Protein AF-A0AAW8HGX2-F1 (afdb_monomer)

pLDDT: mean 81.35, std 15.44, range [47.88, 98.06]

InterPro domains:
  IPR035392 Protein of unknown function DUF5417 [PF17438] (1-93)

Secondary structure (DSSP, 8-state):
-EEEE---------TTSGGGGBTTEEEEEEESS-HHHHHHHHHHHHTTT---SSSSEEESS-TT---EEEEEEEEEGGGHHHHHHHHHHHTTTHHHHHHHHHHHHHHH--

Solvent-accessible surface area (backbone atoms only — not comparable to full-atom values): 6410 Å² total; per-residue (Å²): 102,47,81,43,75,64,81,76,91,75,80,65,69,42,84,95,44,84,42,51,41,62,92,52,37,46,44,34,36,41,31,70,47,58,64,71,55,50,49,39,43,47,57,54,35,41,77,71,74,44,67,60,79,46,72,74,38,75,36,73,63,40,104,83,69,49,69,46,43,32,35,32,31,74,35,46,59,89,46,44,66,58,52,54,51,47,52,64,56,49,62,74,43,30,69,60,50,52,53,51,50,54,54,54,56,58,62,76,78,108

Foldseek 3Di:
DDKDWDDDPDQDCDPPDPSVCPPFWTKIKDDDDDLLLQVLLQVQVVVVVFHWPDPFDQDDLDVPGGGGTMTMGIGTPVCVVVSVVSSVVSSVCSVVSSVVVVVVVVVVVD

Mean predicted aligned error: 7.61 Å

Organism: NCBI:txid885040

Nearest PDB structures (foldseek):
  4ush-assembly1_B  TM=5.556E-01  e=3.804E-01  Chlamydomonas reinhardtii
  3eno-assembly2_E  TM=4.577E-01  e=1.355E+00  Pyrococcus furiosus
  3t9n-assembly1_B  TM=4.279E-01  e=4.511E+00  Caldanaerobacter subterraneus subsp. tengcongensis

Radius of gyration: 15.57 Å; Cα contacts (8 Å, |Δi|>4): 152; chains: 1; bounding box: 38×28×44 Å

Structure (mmCIF, N/CA/C/O backbone):
data_AF-A0AAW8HGX2-F1
#
_entry.id   AF-A0AAW8HGX2-F1
#
loop_
_atom_site.group_PDB
_atom_site.id
_atom_site.type_symbol
_atom_site.label_atom_id
_atom_site.label_alt_id
_atom_site.label_comp_id
_atom_site.label_asym_id
_atom_site.label_entity_id
_atom_site.label_seq_id
_atom_site.pdbx_PDB_ins_code
_atom_site.Cartn_x
_atom_site.Cartn_y
_atom_site.Cartn_z
_atom_site.occupancy
_atom_site.B_iso_or_equiv
_atom_site.auth_seq_id
_atom_site.auth_comp_id
_atom_site.auth_asym_id
_atom_site.auth_atom_id
_atom_site.pdbx_PDB_model_num
ATOM 1 N N . MET A 1 1 ? -3.814 11.237 1.953 1.00 88.25 1 MET A N 1
ATOM 2 C CA . ME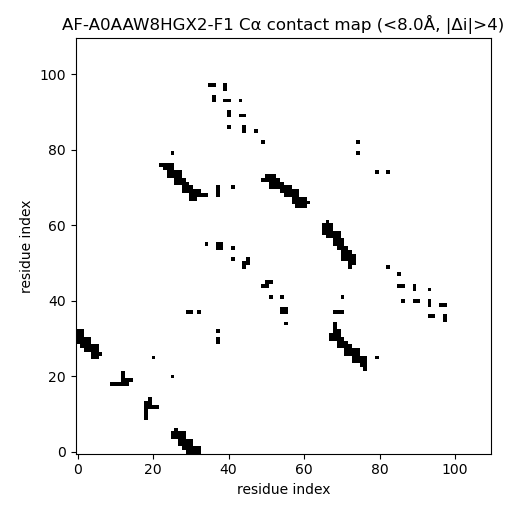T A 1 1 ? -2.902 10.145 1.553 1.00 88.25 1 MET A CA 1
ATOM 3 C C . MET A 1 1 ? -2.712 10.131 0.049 1.00 88.25 1 MET A C 1
ATOM 5 O O . MET A 1 1 ? -3.693 9.961 -0.683 1.00 88.25 1 MET A O 1
ATOM 9 N N . LYS A 1 2 ? -1.469 10.297 -0.391 1.00 89.75 2 LYS A N 1
ATOM 10 C CA . LYS A 1 2 ? -1.027 10.367 -1.789 1.00 89.75 2 LYS A CA 1
ATOM 11 C C . LYS A 1 2 ? -0.040 9.225 -2.054 1.00 89.75 2 LYS A C 1
ATOM 13 O O . LYS A 1 2 ? 0.674 8.844 -1.139 1.00 89.75 2 LYS A O 1
ATOM 18 N N . LEU A 1 3 ? -0.057 8.671 -3.267 1.00 91.81 3 LEU A N 1
ATOM 19 C CA . LEU A 1 3 ? 0.962 7.738 -3.753 1.00 91.81 3 LEU A CA 1
ATOM 20 C C . LEU A 1 3 ? 1.810 8.488 -4.781 1.00 91.81 3 LEU A C 1
ATOM 22 O O . LEU A 1 3 ? 1.293 8.865 -5.836 1.00 91.81 3 LEU A O 1
ATOM 26 N N . SER A 1 4 ? 3.074 8.717 -4.461 1.00 88.56 4 SER A N 1
ATOM 27 C CA . SER A 1 4 ? 4.024 9.465 -5.280 1.00 88.56 4 SER A CA 1
ATOM 28 C C . SER A 1 4 ? 5.058 8.510 -5.851 1.00 88.56 4 SER A C 1
ATOM 30 O O . SER A 1 4 ? 5.642 7.722 -5.116 1.00 88.56 4 SER A O 1
ATOM 32 N N . ARG A 1 5 ? 5.284 8.559 -7.166 1.00 86.19 5 ARG A N 1
ATOM 33 C CA . ARG A 1 5 ? 6.444 7.900 -7.774 1.00 86.19 5 ARG A CA 1
ATOM 34 C C . ARG A 1 5 ? 7.636 8.821 -7.579 1.00 86.19 5 ARG A C 1
ATOM 36 O O . ARG A 1 5 ? 7.575 9.960 -8.033 1.00 86.19 5 ARG A O 1
ATOM 43 N N . GLN A 1 6 ? 8.697 8.314 -6.972 1.00 80.31 6 GLN A N 1
ATOM 44 C CA . GLN A 1 6 ? 9.944 9.052 -6.884 1.00 80.31 6 GLN A CA 1
ATOM 45 C C . GLN A 1 6 ? 10.734 8.892 -8.178 1.00 80.31 6 GLN A C 1
ATOM 47 O O . GLN A 1 6 ? 10.789 7.819 -8.787 1.00 80.31 6 GLN A O 1
ATOM 52 N N . THR A 1 7 ? 11.318 9.996 -8.616 1.00 70.50 7 THR A N 1
ATOM 53 C CA . THR A 1 7 ? 12.212 10.053 -9.768 1.00 70.50 7 THR A CA 1
ATOM 54 C C . THR A 1 7 ? 13.505 10.679 -9.293 1.00 70.50 7 THR A C 1
ATOM 56 O O . THR A 1 7 ? 13.477 11.785 -8.764 1.00 70.50 7 THR A O 1
ATOM 59 N N . THR A 1 8 ? 14.625 9.992 -9.482 1.00 61.41 8 THR A N 1
ATOM 60 C CA . THR A 1 8 ? 15.936 10.615 -9.312 1.00 61.41 8 THR A CA 1
ATOM 61 C C . THR A 1 8 ? 16.502 10.998 -10.673 1.00 61.41 8 THR A C 1
ATOM 63 O O . THR A 1 8 ? 16.228 10.332 -11.672 1.00 61.41 8 THR A O 1
ATOM 66 N N . ASN A 1 9 ? 17.311 12.054 -10.697 1.00 59.09 9 ASN A N 1
ATOM 67 C CA . ASN A 1 9 ? 18.167 12.380 -11.839 1.00 59.09 9 ASN A CA 1
ATOM 68 C C . ASN A 1 9 ? 19.529 11.667 -11.747 1.00 59.09 9 ASN A C 1
ATOM 70 O O . ASN A 1 9 ? 20.367 11.823 -12.634 1.00 59.09 9 ASN A O 1
ATOM 74 N N . ASP A 1 10 ? 19.762 10.917 -10.667 1.00 54.75 10 ASP A N 1
ATOM 75 C CA . ASP A 1 10 ? 20.994 10.177 -10.443 1.00 54.75 10 ASP A CA 1
ATOM 76 C C . ASP A 1 10 ? 21.051 8.942 -11.349 1.00 54.75 10 ASP A C 1
ATOM 78 O O . ASP A 1 10 ? 20.246 8.015 -11.241 1.00 54.75 10 ASP A O 1
ATOM 82 N N . THR A 1 11 ? 21.989 8.969 -12.290 1.00 55.66 11 THR A N 1
ATOM 83 C CA . THR A 1 11 ? 22.205 7.910 -13.286 1.00 55.66 11 THR A CA 1
ATOM 84 C C . THR A 1 11 ? 23.294 6.929 -12.859 1.00 55.66 11 THR A C 1
ATOM 86 O O . THR A 1 11 ? 23.529 5.938 -13.551 1.00 55.66 11 THR A O 1
ATOM 89 N N . ALA A 1 12 ? 23.960 7.176 -11.726 1.00 56.34 12 ALA A N 1
ATOM 90 C CA . ALA A 1 12 ? 25.001 6.297 -11.224 1.00 56.34 12 ALA A CA 1
ATOM 91 C C . ALA A 1 12 ? 24.383 5.017 -10.646 1.00 56.34 12 ALA A C 1
ATOM 93 O O . ALA A 1 12 ? 23.664 5.057 -9.650 1.00 56.34 12 ALA A O 1
ATOM 94 N N . VAL A 1 13 ? 24.688 3.865 -11.247 1.00 58.34 13 VAL A N 1
ATOM 95 C CA . VAL A 1 13 ? 24.332 2.549 -10.697 1.00 58.34 13 VAL A CA 1
ATOM 96 C C . VAL A 1 13 ? 25.390 2.172 -9.663 1.00 58.34 13 VAL A C 1
ATOM 98 O O . VAL A 1 13 ? 26.467 1.696 -10.016 1.00 58.34 13 VAL A O 1
ATOM 101 N N . ILE A 1 14 ? 25.103 2.415 -8.385 1.00 62.31 14 ILE A N 1
ATOM 102 C CA . ILE A 1 14 ? 25.994 2.055 -7.276 1.00 62.31 14 ILE A CA 1
ATOM 103 C C . ILE A 1 14 ? 25.420 0.802 -6.613 1.00 62.31 14 ILE A C 1
ATOM 105 O O . ILE A 1 14 ? 24.306 0.841 -6.084 1.00 62.31 14 ILE A O 1
ATOM 109 N N . GLU A 1 15 ? 26.155 -0.315 -6.656 1.00 57.47 15 GLU A N 1
ATOM 110 C CA . GLU A 1 15 ? 25.731 -1.564 -6.010 1.00 57.47 15 GLU A CA 1
ATOM 111 C C . GLU A 1 15 ? 25.396 -1.362 -4.529 1.00 57.47 15 GLU A C 1
ATOM 113 O O . GLU A 1 15 ? 26.079 -0.637 -3.809 1.00 57.47 15 GLU A O 1
ATOM 118 N N . GLY A 1 16 ? 24.308 -1.995 -4.083 1.00 57.34 16 GLY A N 1
ATOM 119 C CA . GLY A 1 16 ? 23.836 -1.903 -2.700 1.00 57.34 16 GLY A CA 1
ATOM 120 C C . GLY A 1 16 ? 23.088 -0.613 -2.343 1.00 57.34 16 GLY A C 1
ATOM 121 O O . GLY A 1 16 ? 22.657 -0.469 -1.203 1.00 57.34 16 GLY A O 1
ATOM 122 N N . THR A 1 17 ? 22.887 0.314 -3.283 1.00 61.25 17 THR A N 1
ATOM 123 C CA . THR A 1 17 ? 22.083 1.529 -3.058 1.00 61.25 17 THR A CA 1
ATOM 124 C C . THR A 1 17 ? 20.738 1.459 -3.786 1.00 61.25 17 THR A C 1
ATOM 126 O O . THR A 1 17 ? 20.542 0.626 -4.674 1.00 61.25 17 THR A O 1
ATOM 129 N N . ARG A 1 18 ? 19.810 2.383 -3.479 1.00 57.53 18 ARG A N 1
ATOM 130 C CA . ARG A 1 18 ? 18.552 2.544 -4.240 1.00 57.53 18 ARG A CA 1
ATOM 131 C C . ARG A 1 18 ? 18.798 2.693 -5.745 1.00 57.53 18 ARG A C 1
ATOM 133 O O . ARG A 1 18 ? 17.924 2.320 -6.525 1.00 57.53 18 ARG A O 1
ATOM 140 N N . SER A 1 19 ? 19.982 3.162 -6.153 1.00 57.28 19 SER A N 1
ATOM 141 C CA . SER A 1 19 ? 20.319 3.301 -7.561 1.00 57.28 19 SER A CA 1
ATOM 142 C C . SER A 1 19 ? 20.723 2.038 -8.302 1.00 57.28 19 SER A C 1
ATOM 144 O O . SER A 1 19 ? 20.673 2.006 -9.532 1.00 57.28 19 SER A O 1
ATOM 146 N N . HIS A 1 20 ? 20.985 0.956 -7.574 1.00 60.12 20 HIS A N 1
ATOM 147 C CA . HIS A 1 20 ? 21.171 -0.375 -8.141 1.00 60.12 20 HIS A CA 1
ATOM 148 C C . HIS A 1 20 ? 19.901 -0.928 -8.815 1.00 60.12 20 HIS A C 1
ATOM 150 O O . HIS A 1 20 ? 19.983 -1.724 -9.747 1.00 60.12 20 HIS A O 1
ATOM 156 N N . PHE A 1 21 ? 18.718 -0.500 -8.364 1.00 61.59 21 PHE A N 1
ATOM 157 C CA . PHE A 1 21 ? 17.431 -1.003 -8.855 1.00 61.59 21 PHE A CA 1
ATOM 158 C C . PHE A 1 21 ? 16.845 -0.168 -10.004 1.00 61.59 21 PHE A C 1
ATOM 160 O O . PHE A 1 21 ? 15.807 -0.535 -10.570 1.00 61.59 21 PHE A O 1
ATOM 167 N N . TRP A 1 22 ? 17.495 0.941 -10.382 1.00 63.94 22 TRP A N 1
ATOM 168 C CA . TRP A 1 22 ? 17.020 1.791 -11.471 1.00 63.94 22 TRP A CA 1
ATOM 169 C C . TRP A 1 22 ? 16.992 1.016 -12.795 1.00 63.94 22 TRP A C 1
ATOM 171 O O . TRP A 1 22 ? 17.973 0.405 -13.209 1.00 63.94 22 TRP A O 1
ATOM 181 N N . GLY A 1 23 ? 15.836 1.038 -13.463 1.00 64.31 23 GLY A N 1
ATOM 182 C CA . GLY A 1 23 ? 15.591 0.304 -14.710 1.00 64.31 23 GLY A CA 1
ATOM 183 C C . GLY A 1 23 ? 14.974 -1.086 -14.526 1.00 64.31 23 GLY A C 1
ATOM 184 O O . GLY A 1 23 ? 14.539 -1.671 -15.513 1.00 64.31 23 GLY A O 1
ATOM 185 N N . ARG A 1 24 ? 14.877 -1.589 -13.287 1.00 75.44 24 ARG A N 1
ATOM 186 C CA . ARG A 1 24 ? 14.156 -2.832 -12.942 1.00 75.44 24 ARG A CA 1
ATOM 187 C C . ARG A 1 24 ? 12.980 -2.585 -12.009 1.00 75.44 24 ARG A C 1
ATOM 189 O O . ARG A 1 24 ? 11.940 -3.215 -12.168 1.00 75.44 24 ARG A O 1
ATOM 196 N N . SER A 1 25 ? 13.121 -1.613 -11.113 1.00 83.50 25 SER A N 1
ATOM 197 C CA . SER A 1 25 ? 12.096 -1.256 -10.140 1.00 83.50 25 SER A CA 1
ATOM 198 C C . SER A 1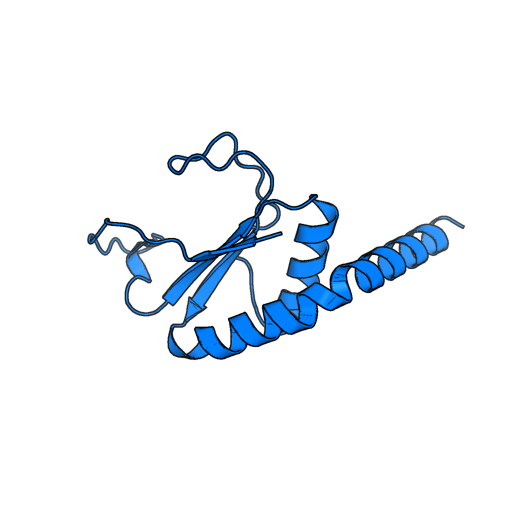 25 ? 11.870 0.253 -10.090 1.00 83.50 25 SER A C 1
ATOM 200 O O . SER A 1 25 ? 12.722 1.061 -10.469 1.00 83.50 25 SER A O 1
ATOM 202 N N . LEU A 1 26 ? 10.682 0.640 -9.643 1.00 85.94 26 LEU A N 1
ATOM 203 C CA . LEU A 1 26 ? 10.273 2.009 -9.385 1.00 85.94 26 LEU A CA 1
ATOM 204 C C . LEU A 1 26 ? 10.000 2.174 -7.897 1.00 85.94 26 LEU A C 1
ATOM 206 O O . LEU A 1 26 ? 9.276 1.379 -7.298 1.00 85.94 26 LEU A O 1
ATOM 210 N N . TYR A 1 27 ? 10.526 3.253 -7.330 1.00 85.62 27 TYR A N 1
ATOM 211 C CA . TYR A 1 27 ? 10.272 3.593 -5.943 1.00 85.62 27 TYR A CA 1
ATOM 212 C C . TYR A 1 27 ? 8.998 4.438 -5.808 1.00 85.62 27 TYR A C 1
ATOM 214 O O . TYR A 1 27 ? 8.808 5.445 -6.506 1.00 85.62 27 TYR A O 1
ATOM 222 N N . PHE A 1 28 ? 8.112 4.015 -4.912 1.00 89.00 28 PHE A N 1
ATOM 223 C CA . PHE A 1 28 ? 6.871 4.694 -4.571 1.00 89.00 28 PHE A CA 1
ATOM 224 C C . PHE A 1 28 ? 6.860 5.080 -3.098 1.00 89.00 28 PHE A C 1
ATOM 226 O O . PHE A 1 28 ? 7.285 4.309 -2.250 1.00 89.00 28 PHE A O 1
ATOM 233 N N . ILE A 1 29 ? 6.302 6.249 -2.795 1.00 8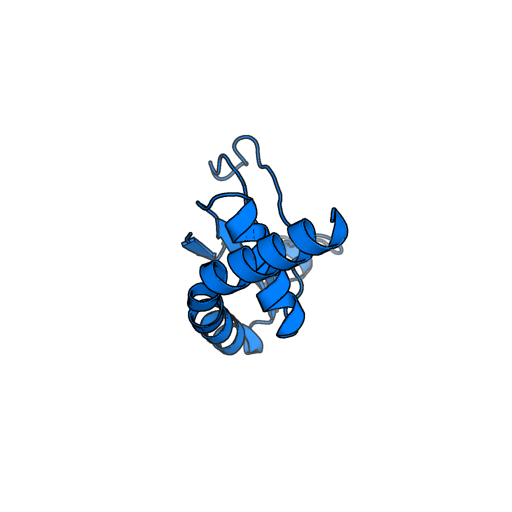8.94 29 ILE A N 1
ATOM 234 C CA . ILE A 1 29 ? 6.076 6.710 -1.427 1.00 88.94 29 ILE A CA 1
ATOM 235 C C . ILE A 1 29 ? 4.582 6.929 -1.212 1.00 88.94 29 ILE A C 1
ATOM 237 O O . ILE A 1 29 ? 3.916 7.614 -1.997 1.00 88.94 29 ILE A O 1
ATOM 241 N N . ILE A 1 30 ? 4.054 6.369 -0.126 1.00 91.25 30 ILE A N 1
ATOM 242 C CA . ILE A 1 30 ? 2.755 6.734 0.429 1.00 91.25 30 ILE A CA 1
ATOM 243 C C . ILE A 1 30 ? 2.982 7.805 1.496 1.00 91.25 30 ILE A C 1
ATOM 245 O O . ILE A 1 30 ? 3.646 7.560 2.493 1.00 91.25 30 ILE A O 1
ATOM 249 N N . GLU A 1 31 ? 2.407 8.987 1.299 1.00 87.12 31 GLU A N 1
ATOM 250 C CA . GLU A 1 31 ? 2.665 10.173 2.130 1.00 87.12 31 GLU A CA 1
ATOM 251 C C . GLU A 1 31 ? 1.377 10.974 2.403 1.00 87.12 31 GLU A C 1
ATOM 253 O O . GLU A 1 31 ? 0.285 10.665 1.889 1.00 87.12 31 GLU A O 1
ATOM 258 N N . ASN A 1 32 ? 1.504 12.051 3.186 1.00 86.50 32 ASN A N 1
ATOM 259 C CA . ASN A 1 32 ? 0.425 12.991 3.502 1.00 86.50 32 ASN A CA 1
ATOM 260 C C . ASN A 1 32 ? -0.785 12.292 4.144 1.00 86.50 32 ASN A C 1
ATOM 262 O O . ASN A 1 32 ? -1.927 12.377 3.661 1.00 86.50 32 ASN A O 1
ATOM 266 N N . ALA A 1 33 ? -0.528 11.515 5.194 1.00 86.31 33 ALA A N 1
ATOM 267 C CA . ALA A 1 33 ? -1.545 10.809 5.961 1.00 86.31 33 ALA A CA 1
ATOM 268 C C . ALA A 1 33 ? -1.141 10.677 7.438 1.00 86.31 33 ALA A C 1
ATOM 270 O O . ALA A 1 33 ? 0.048 10.672 7.747 1.00 86.31 33 ALA A O 1
ATOM 271 N N . PRO A 1 34 ? -2.109 10.531 8.362 1.00 88.25 34 PRO A N 1
ATOM 272 C CA . PRO A 1 34 ? -1.798 10.222 9.754 1.00 88.25 34 PRO A CA 1
ATOM 273 C C . PRO A 1 34 ? -1.053 8.888 9.880 1.00 88.25 34 PRO A C 1
ATOM 275 O O . PRO A 1 34 ? -1.375 7.940 9.163 1.00 88.25 34 PRO A O 1
ATOM 278 N N . ARG A 1 35 ? -0.154 8.770 10.868 1.00 87.81 35 ARG A 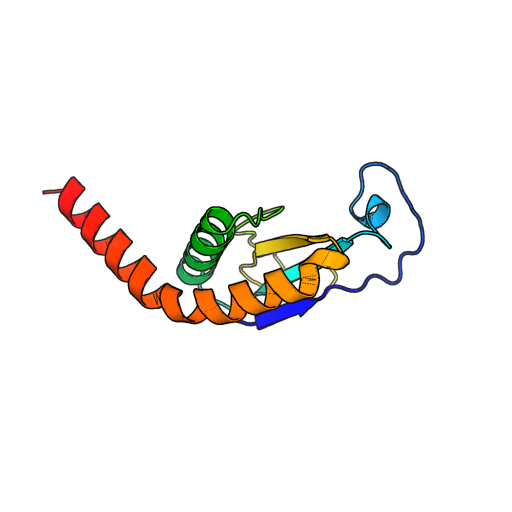N 1
ATOM 279 C CA . ARG A 1 35 ? 0.625 7.545 11.141 1.00 87.81 35 ARG A CA 1
ATOM 280 C C . ARG A 1 35 ? -0.231 6.274 11.162 1.00 87.81 35 ARG A C 1
ATOM 282 O O . ARG A 1 35 ? 0.127 5.290 10.534 1.00 87.81 35 ARG A O 1
ATOM 289 N N . ALA A 1 36 ? -1.390 6.306 11.822 1.00 89.62 36 ALA A N 1
ATOM 290 C CA . ALA A 1 36 ? -2.286 5.148 11.896 1.00 89.62 36 ALA A CA 1
ATOM 291 C C . ALA A 1 36 ? -2.818 4.694 10.522 1.00 89.62 36 ALA A C 1
ATOM 293 O O . ALA A 1 36 ? -3.040 3.509 10.314 1.00 89.62 36 ALA A O 1
ATOM 294 N N . HIS A 1 37 ? -3.017 5.620 9.580 1.00 93.12 37 HIS A N 1
ATOM 295 C CA . HIS A 1 37 ? -3.447 5.278 8.223 1.00 93.12 37 HIS A CA 1
ATOM 296 C C . HIS A 1 37 ? -2.310 4.677 7.400 1.00 93.12 37 HIS A C 1
ATOM 298 O O . HIS A 1 37 ? -2.581 3.819 6.567 1.00 93.12 37 HIS A O 1
ATOM 304 N N . LEU A 1 38 ? -1.076 5.134 7.627 1.00 91.94 38 LEU A N 1
ATOM 305 C CA . LEU A 1 38 ? 0.120 4.616 6.965 1.00 91.94 38 LEU A CA 1
ATOM 306 C C . LEU A 1 38 ? 0.436 3.194 7.426 1.00 91.94 38 LEU A C 1
ATOM 308 O O . LEU A 1 38 ? 0.551 2.311 6.591 1.00 91.94 38 LEU A O 1
ATOM 312 N N . VAL A 1 39 ? 0.435 2.955 8.739 1.00 91.69 39 VAL A N 1
ATOM 313 C CA . VAL A 1 39 ? 0.588 1.602 9.298 1.00 91.69 39 VAL A CA 1
ATOM 314 C C . VAL A 1 39 ? -0.506 0.668 8.773 1.00 91.69 39 VAL A C 1
ATOM 316 O O . VAL A 1 39 ? -0.222 -0.427 8.314 1.00 91.69 39 VAL A O 1
ATOM 319 N N . ALA A 1 40 ? -1.762 1.123 8.751 1.00 95.12 40 ALA A N 1
ATOM 320 C CA . ALA A 1 40 ? -2.862 0.286 8.284 1.00 95.12 40 ALA A CA 1
ATOM 321 C C . ALA A 1 40 ? -2.797 -0.045 6.784 1.00 95.12 40 ALA A C 1
ATOM 323 O O . ALA A 1 40 ? -3.184 -1.142 6.396 1.00 95.12 40 ALA A O 1
ATOM 324 N N . ILE A 1 41 ? -2.379 0.889 5.917 1.00 96.00 41 ILE A N 1
ATOM 325 C CA . ILE A 1 41 ? -2.232 0.564 4.490 1.00 96.00 41 ILE A CA 1
ATOM 326 C C . ILE A 1 41 ? -1.021 -0.332 4.243 1.00 96.00 41 ILE A C 1
ATOM 328 O O . ILE A 1 41 ? -1.095 -1.166 3.349 1.00 96.00 41 ILE A O 1
ATOM 332 N N . ASP A 1 42 ? 0.038 -0.180 5.034 1.00 95.06 42 ASP A N 1
ATOM 333 C CA . ASP A 1 42 ? 1.232 -1.012 4.954 1.00 95.06 42 ASP A CA 1
ATOM 334 C C . ASP A 1 42 ? 0.927 -2.466 5.298 1.00 95.06 42 ASP A C 1
ATOM 336 O O . ASP A 1 42 ? 1.131 -3.333 4.462 1.00 95.06 42 ASP A O 1
ATOM 340 N N . GLU A 1 43 ? 0.273 -2.725 6.430 1.00 95.25 43 GLU A N 1
ATOM 341 C CA . GLU A 1 43 ? -0.158 -4.079 6.805 1.00 95.25 43 GLU A CA 1
ATOM 342 C C . GLU A 1 43 ? -1.098 -4.715 5.766 1.00 95.25 43 GLU A C 1
ATOM 344 O O . GLU A 1 43 ? -1.054 -5.918 5.513 1.00 95.25 43 GLU A O 1
ATOM 349 N N . LEU A 1 44 ? -1.978 -3.916 5.151 1.00 97.06 44 LEU A N 1
ATOM 350 C CA . LEU A 1 44 ? -2.873 -4.398 4.096 1.00 97.06 44 LEU A CA 1
ATOM 351 C C . LEU A 1 44 ? -2.119 -4.739 2.805 1.00 97.06 44 LEU A C 1
ATOM 353 O O . LEU A 1 44 ? -2.533 -5.647 2.082 1.00 97.06 44 LEU A O 1
ATOM 357 N N . LEU A 1 45 ? -1.074 -3.977 2.482 1.00 97.00 45 LEU A N 1
ATOM 358 C CA . LEU A 1 45 ? -0.222 -4.195 1.317 1.00 97.00 45 LEU A CA 1
ATOM 359 C C . LEU A 1 45 ? 0.715 -5.386 1.538 1.00 97.00 45 LEU A C 1
ATOM 361 O O . LEU A 1 45 ? 0.804 -6.225 0.645 1.00 97.00 45 LEU A O 1
ATOM 365 N N . ASP A 1 46 ? 1.286 -5.523 2.732 1.00 96.19 46 ASP A N 1
ATOM 366 C CA . ASP A 1 46 ? 2.080 -6.677 3.163 1.00 96.19 46 ASP A CA 1
ATOM 367 C C . ASP A 1 46 ? 1.265 -7.973 3.063 1.00 96.19 46 ASP A C 1
ATOM 369 O O . ASP A 1 46 ? 1.652 -8.919 2.378 1.00 96.19 46 ASP A O 1
ATOM 373 N N . ALA A 1 47 ? 0.032 -7.969 3.581 1.00 96.31 47 ALA A N 1
ATOM 374 C CA . ALA A 1 47 ? -0.896 -9.091 3.428 1.00 96.31 47 ALA A CA 1
ATOM 375 C C . ALA A 1 47 ? -1.278 -9.394 1.961 1.00 96.31 47 ALA A C 1
ATOM 377 O O . ALA A 1 47 ? -1.774 -10.483 1.664 1.00 96.31 47 ALA A O 1
ATOM 378 N N . ALA A 1 48 ? -1.078 -8.445 1.042 1.00 96.00 48 ALA A N 1
ATOM 379 C CA . ALA A 1 48 ? -1.256 -8.623 -0.399 1.00 96.00 48 ALA A CA 1
ATOM 380 C C . ALA A 1 48 ? 0.051 -8.985 -1.139 1.00 96.00 48 ALA A C 1
ATOM 382 O O . ALA A 1 48 ? 0.025 -9.125 -2.362 1.00 96.00 48 ALA A O 1
ATOM 383 N N . GLY A 1 49 ? 1.157 -9.174 -0.413 1.00 96.25 49 GLY A N 1
ATOM 384 C CA . GLY A 1 49 ? 2.465 -9.567 -0.939 1.00 96.25 49 GLY A CA 1
ATOM 385 C C . GLY A 1 49 ? 3.378 -8.401 -1.322 1.00 96.25 49 GLY A C 1
ATOM 386 O O . GLY A 1 49 ? 4.318 -8.608 -2.085 1.00 96.25 49 GLY A O 1
ATOM 387 N N . TRP A 1 50 ? 3.099 -7.185 -0.848 1.00 95.88 50 TRP A N 1
ATOM 388 C CA . TRP A 1 50 ? 3.916 -6.001 -1.113 1.00 95.88 50 TRP A CA 1
ATOM 389 C C . TRP A 1 50 ? 4.682 -5.582 0.137 1.00 95.88 50 TRP A C 1
ATOM 391 O O . TRP A 1 50 ? 4.083 -5.115 1.101 1.00 95.88 50 TRP A O 1
ATOM 401 N N . GLU A 1 51 ? 6.003 -5.682 0.085 1.00 91.62 51 GLU A N 1
ATOM 402 C CA . GLU A 1 51 ? 6.879 -5.297 1.189 1.00 91.62 51 GLU A CA 1
ATOM 403 C C . GLU A 1 51 ? 7.259 -3.812 1.085 1.00 91.62 51 GLU A C 1
ATOM 405 O O . GLU A 1 51 ? 7.634 -3.325 0.009 1.00 91.62 51 GLU A O 1
ATOM 410 N N . SER A 1 52 ? 7.136 -3.075 2.193 1.00 87.25 52 SER A N 1
ATOM 411 C CA . SER A 1 52 ? 7.704 -1.731 2.291 1.00 87.25 52 SER A CA 1
ATOM 412 C C . SER A 1 52 ? 9.193 -1.804 2.595 1.00 87.25 52 SER A C 1
ATOM 414 O O . SER A 1 52 ? 9.647 -2.676 3.329 1.00 87.25 52 SER A O 1
ATOM 416 N N . ASP A 1 53 ? 9.975 -0.873 2.046 1.00 76.56 53 ASP A N 1
ATOM 417 C CA . ASP A 1 53 ? 11.395 -0.817 2.383 1.00 76.56 53 ASP A CA 1
ATOM 418 C C . ASP A 1 53 ? 11.593 -0.219 3.780 1.00 76.56 53 ASP A C 1
ATOM 420 O O . ASP A 1 53 ? 12.379 -0.781 4.531 1.00 76.56 53 ASP A O 1
ATOM 424 N N . HIS A 1 54 ? 10.837 0.824 4.163 1.00 69.56 54 HIS A N 1
ATOM 425 C CA . HIS A 1 54 ? 10.731 1.406 5.515 1.00 69.56 54 HIS A CA 1
ATOM 426 C C . HIS A 1 54 ? 9.302 1.948 5.788 1.00 69.56 54 HIS A C 1
ATOM 428 O O . HIS A 1 54 ? 8.783 2.757 5.011 1.00 69.56 54 HIS A O 1
ATOM 434 N N . CYS A 1 55 ? 8.670 1.567 6.913 1.00 77.44 55 CYS A N 1
ATOM 435 C CA . CYS A 1 55 ? 7.362 2.097 7.341 1.00 77.44 55 CYS A CA 1
ATOM 436 C C . CYS A 1 55 ? 7.113 1.986 8.870 1.00 77.44 55 CYS A C 1
ATOM 438 O O . CYS A 1 55 ? 7.465 0.974 9.475 1.00 77.44 55 CYS A O 1
ATOM 440 N N . PRO A 1 56 ? 6.456 2.974 9.523 1.00 68.88 56 PRO A N 1
ATOM 441 C CA . PRO A 1 56 ? 6.309 4.361 9.090 1.00 68.88 56 PRO A CA 1
ATOM 442 C C . PRO A 1 56 ? 7.626 5.118 9.305 1.00 68.88 56 PRO A C 1
ATOM 444 O O . PRO A 1 56 ? 8.129 5.161 10.429 1.00 68.88 56 PRO A O 1
ATOM 447 N N . ASN A 1 57 ? 8.156 5.757 8.264 1.00 70.50 57 ASN A N 1
ATOM 448 C CA . ASN A 1 57 ? 9.288 6.668 8.412 1.00 70.50 57 ASN A CA 1
ATOM 449 C C . ASN A 1 57 ? 8.779 8.050 8.838 1.00 70.50 57 ASN A C 1
ATOM 451 O O . ASN A 1 57 ? 7.763 8.504 8.313 1.00 70.50 57 ASN A O 1
ATOM 455 N N . TYR A 1 58 ? 9.432 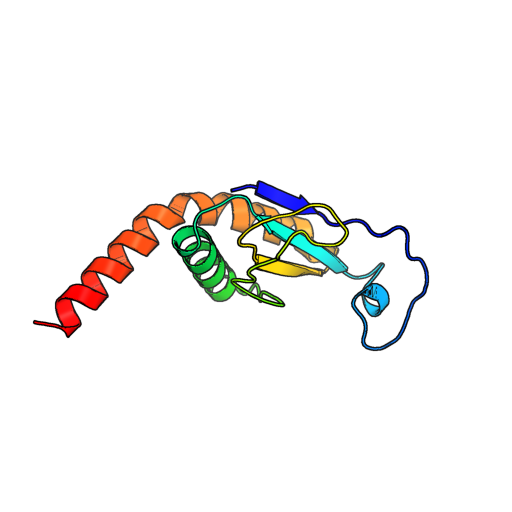8.697 9.804 1.00 62.19 58 TYR A N 1
ATOM 456 C CA . TYR A 1 58 ? 9.222 10.121 10.079 1.00 62.19 58 TYR A CA 1
ATOM 457 C C . TYR A 1 58 ? 10.379 10.867 9.434 1.00 62.19 58 TYR A C 1
ATOM 459 O O . TYR A 1 58 ? 11.516 10.714 9.874 1.00 62.19 58 TYR A O 1
ATOM 467 N N . GLU A 1 59 ? 10.098 11.630 8.387 1.00 59.19 59 GLU A N 1
ATOM 468 C CA . GLU A 1 59 ? 11.119 12.425 7.716 1.00 59.19 59 GLU A CA 1
ATOM 469 C C . GLU A 1 59 ? 10.989 13.873 8.212 1.00 59.19 59 GLU A C 1
ATOM 471 O O . GLU A 1 59 ? 9.968 14.537 8.000 1.00 59.19 59 GLU A O 1
ATOM 476 N N . ASP A 1 60 ? 12.001 14.326 8.964 1.00 53.72 60 ASP A N 1
ATOM 477 C CA . ASP A 1 60 ? 12.336 15.752 9.023 1.00 53.72 60 ASP A CA 1
ATOM 478 C C . ASP A 1 60 ? 12.672 16.163 7.586 1.00 53.72 60 ASP A C 1
ATOM 480 O O . ASP A 1 60 ? 13.401 15.404 6.950 1.00 53.72 60 ASP A O 1
ATOM 484 N N . ASP A 1 61 ? 12.118 17.284 7.090 1.00 54.69 61 ASP A N 1
ATOM 485 C CA . ASP A 1 61 ? 12.186 17.748 5.685 1.00 54.69 61 ASP A CA 1
ATOM 486 C C . ASP A 1 61 ? 13.297 17.056 4.877 1.00 54.69 61 ASP A C 1
ATOM 488 O O . ASP A 1 61 ? 14.480 17.404 4.988 1.00 54.69 61 ASP A O 1
ATOM 492 N N . ASP A 1 62 ? 12.928 16.022 4.114 1.00 54.75 62 ASP A N 1
ATOM 493 C CA . ASP A 1 62 ? 13.905 15.286 3.320 1.00 54.75 62 ASP A CA 1
ATOM 494 C C . ASP A 1 62 ? 14.489 16.193 2.218 1.00 54.75 62 ASP A C 1
ATOM 496 O O . ASP A 1 62 ? 14.024 17.307 1.962 1.00 54.75 62 ASP A O 1
ATOM 500 N N . ALA A 1 63 ? 15.518 15.721 1.508 1.00 47.88 63 ALA A N 1
ATOM 501 C CA . ALA A 1 63 ? 16.117 16.459 0.387 1.00 47.88 63 ALA A CA 1
ATOM 502 C C . ALA A 1 63 ? 15.120 16.794 -0.754 1.00 47.88 63 ALA A C 1
ATOM 504 O O . ALA A 1 63 ? 15.492 17.470 -1.717 1.00 47.88 63 ALA A O 1
ATOM 505 N N . PHE A 1 64 ? 13.870 16.332 -0.652 1.00 53.09 64 PHE A N 1
ATOM 506 C CA . PHE A 1 64 ? 12.772 16.548 -1.583 1.00 53.09 64 PHE A CA 1
ATOM 507 C C . PHE A 1 64 ? 11.619 17.384 -0.976 1.00 53.09 64 PHE A C 1
ATOM 509 O O . PHE A 1 64 ? 10.626 17.626 -1.666 1.00 53.09 64 PHE A O 1
ATOM 516 N N . GLY A 1 65 ? 11.769 17.905 0.253 1.00 56.00 65 GLY A N 1
ATOM 517 C CA . GLY A 1 65 ? 10.822 18.806 0.922 1.00 56.00 65 GLY A CA 1
ATOM 518 C C . GLY A 1 65 ? 9.582 18.115 1.495 1.00 56.00 65 GLY A C 1
ATOM 519 O O . GLY A 1 65 ? 8.513 18.731 1.574 1.00 56.00 65 GLY A O 1
ATOM 520 N N . HIS A 1 66 ? 9.682 16.826 1.825 1.00 57.59 66 HIS A N 1
ATOM 521 C CA . HIS A 1 66 ? 8.616 16.079 2.480 1.00 57.59 66 HIS A CA 1
ATOM 522 C C . HIS A 1 66 ? 8.809 16.098 4.002 1.00 57.59 66 HIS A C 1
ATOM 524 O O . HIS A 1 66 ? 9.618 15.352 4.544 1.00 57.59 66 HIS A O 1
ATOM 530 N N . ALA A 1 67 ? 8.016 16.910 4.706 1.00 62.59 67 ALA A N 1
ATOM 531 C CA . ALA A 1 67 ? 7.884 16.829 6.159 1.00 62.59 67 ALA A CA 1
ATOM 532 C C . ALA A 1 67 ? 6.726 15.893 6.555 1.00 62.59 67 ALA A C 1
ATOM 534 O O . ALA A 1 67 ? 5.577 16.089 6.137 1.00 62.59 67 ALA A O 1
ATOM 535 N N . GLY A 1 68 ? 6.996 14.903 7.411 1.00 71.19 68 GLY A N 1
ATOM 536 C CA . GLY A 1 68 ? 5.973 14.070 8.055 1.00 71.19 68 GLY A CA 1
ATOM 537 C C . GLY A 1 68 ? 6.146 12.563 7.862 1.00 71.19 68 GLY A C 1
ATOM 538 O O . GLY A 1 68 ? 7.217 12.072 7.525 1.00 71.19 68 GLY A O 1
ATOM 539 N N . TYR A 1 69 ? 5.079 11.801 8.135 1.00 80.06 69 TYR A N 1
ATOM 540 C CA . TYR A 1 69 ? 5.130 10.341 8.043 1.00 80.06 69 TYR A CA 1
ATOM 541 C C . TYR A 1 69 ? 4.943 9.83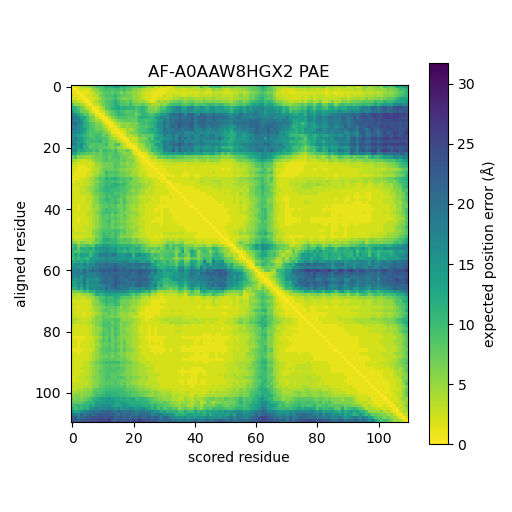6 6.606 1.00 80.06 69 TYR A C 1
ATOM 543 O O . TYR A 1 69 ? 4.043 10.295 5.888 1.00 80.06 69 TYR A O 1
ATOM 551 N N . SER A 1 70 ? 5.721 8.823 6.228 1.00 85.25 70 SER A N 1
ATOM 552 C CA . SER A 1 70 ? 5.646 8.161 4.925 1.00 85.25 70 SER A CA 1
ATOM 553 C C . SER A 1 70 ? 5.941 6.654 5.009 1.00 85.25 70 SER A C 1
ATOM 555 O O . SER A 1 70 ? 6.441 6.168 6.025 1.00 85.25 70 SER A O 1
ATOM 557 N N . CYS A 1 71 ? 5.584 5.904 3.960 1.00 88.62 71 CYS A N 1
ATOM 558 C CA . CYS A 1 71 ? 5.974 4.498 3.773 1.00 88.62 71 CYS A CA 1
ATOM 559 C C . CYS A 1 71 ? 6.431 4.266 2.330 1.00 88.62 71 CYS A C 1
ATOM 561 O O . CYS A 1 71 ? 5.737 4.671 1.388 1.00 88.62 71 CYS A O 1
ATOM 563 N N . GLY A 1 72 ? 7.605 3.659 2.173 1.00 89.62 72 GLY A N 1
ATOM 564 C CA . GLY A 1 72 ? 8.278 3.452 0.894 1.00 89.62 72 GLY A CA 1
ATOM 565 C C . GLY A 1 72 ? 8.098 2.046 0.334 1.00 89.62 72 GLY A C 1
ATOM 566 O O . GLY A 1 72 ? 8.015 1.089 1.090 1.00 89.62 72 GLY A O 1
ATOM 567 N N . TYR A 1 73 ? 8.032 1.915 -0.992 1.00 90.56 73 TYR A N 1
ATOM 568 C CA . TYR A 1 73 ? 7.876 0.635 -1.686 1.00 90.56 73 TYR A CA 1
ATOM 569 C C . TYR A 1 73 ? 8.753 0.592 -2.934 1.00 90.56 73 TYR A C 1
ATOM 571 O O . TYR A 1 73 ? 8.616 1.434 -3.829 1.00 90.56 73 TYR A O 1
ATOM 579 N N . MET A 1 74 ? 9.620 -0.415 -3.024 1.00 89.69 74 MET A N 1
ATOM 580 C CA . MET A 1 74 ? 10.385 -0.718 -4.231 1.00 89.69 74 MET A CA 1
ATOM 581 C C . MET A 1 74 ? 9.613 -1.746 -5.060 1.00 89.69 74 MET A C 1
ATOM 583 O O . MET A 1 74 ? 9.496 -2.900 -4.666 1.00 89.69 74 MET A O 1
ATOM 587 N N . ILE A 1 75 ? 9.076 -1.333 -6.206 1.00 91.50 75 ILE A N 1
ATOM 588 C CA . ILE A 1 75 ? 8.168 -2.166 -7.005 1.00 91.50 75 ILE A CA 1
ATOM 589 C C . ILE A 1 75 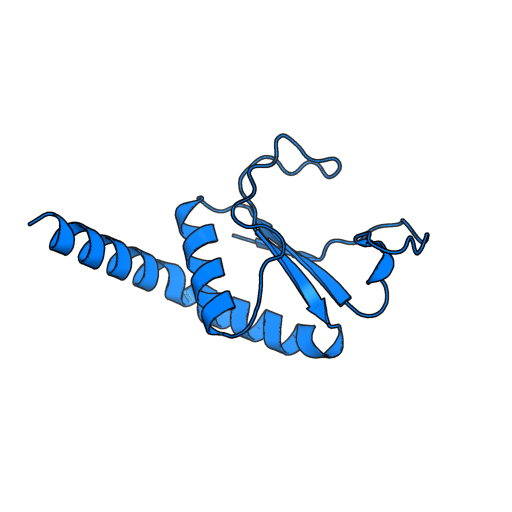? 8.802 -2.487 -8.350 1.00 91.50 75 ILE A C 1
ATOM 591 O O . ILE A 1 75 ? 9.139 -1.565 -9.092 1.00 91.50 75 ILE A O 1
ATOM 595 N N . GLU A 1 76 ? 8.930 -3.767 -8.694 1.00 90.00 76 GLU A N 1
ATOM 596 C CA . GLU A 1 76 ? 9.387 -4.183 -10.025 1.00 90.00 76 GLU A CA 1
ATOM 597 C C . GLU A 1 76 ? 8.489 -3.599 -11.123 1.00 90.00 76 GLU A C 1
ATOM 599 O O . GLU A 1 76 ? 7.271 -3.497 -10.961 1.00 90.00 76 GLU A O 1
ATOM 604 N N . ILE A 1 77 ? 9.082 -3.189 -12.247 1.00 88.44 77 ILE A N 1
ATOM 605 C CA . ILE A 1 77 ? 8.379 -2.475 -13.325 1.00 88.44 77 ILE A CA 1
ATOM 606 C C . ILE A 1 77 ? 7.155 -3.254 -13.821 1.00 88.44 77 ILE A C 1
ATOM 608 O O . ILE A 1 77 ? 6.094 -2.651 -14.014 1.00 88.44 77 ILE A O 1
ATOM 612 N N . ASP A 1 78 ? 7.283 -4.572 -13.965 1.00 91.69 78 ASP A N 1
ATOM 613 C CA . ASP A 1 78 ? 6.212 -5.451 -14.448 1.00 91.69 78 ASP A CA 1
ATOM 614 C C . ASP A 1 78 ? 5.028 -5.530 -13.468 1.00 91.69 78 ASP A C 1
ATOM 616 O O . ASP A 1 78 ? 3.878 -5.729 -13.863 1.00 91.69 78 ASP A O 1
ATOM 620 N N . ASP A 1 79 ? 5.284 -5.259 -12.191 1.00 95.19 79 ASP A N 1
ATOM 621 C CA . ASP A 1 79 ? 4.325 -5.355 -11.097 1.00 95.19 79 ASP A CA 1
ATOM 622 C C . ASP A 1 79 ? 3.656 -4.015 -10.743 1.00 95.19 79 ASP A C 1
ATOM 624 O O . ASP A 1 79 ? 2.667 -3.974 -10.002 1.00 95.19 79 ASP A O 1
ATOM 628 N N . VAL A 1 80 ? 4.107 -2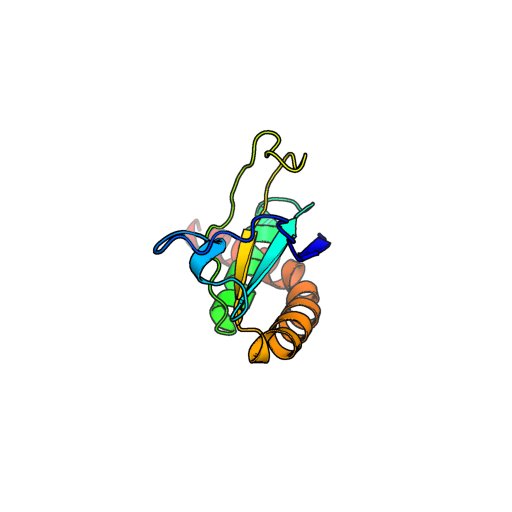.901 -11.332 1.00 93.75 80 VAL A N 1
ATOM 629 C CA . VAL A 1 80 ? 3.602 -1.542 -11.051 1.00 93.75 80 VAL A CA 1
ATOM 630 C C . VAL A 1 80 ? 2.091 -1.426 -11.243 1.00 93.75 80 VAL A C 1
ATOM 632 O O . VAL A 1 80 ? 1.406 -0.757 -10.461 1.00 93.75 80 VAL A O 1
ATOM 635 N N . ALA A 1 81 ? 1.549 -2.044 -12.294 1.00 96.00 81 ALA A N 1
ATOM 636 C CA . ALA A 1 81 ? 0.117 -1.994 -12.572 1.00 96.00 81 ALA A CA 1
ATOM 637 C C . ALA A 1 81 ? -0.690 -2.716 -11.482 1.00 96.00 81 ALA A C 1
ATOM 639 O O . ALA A 1 81 ? -1.703 -2.182 -11.014 1.00 96.00 81 ALA A O 1
ATOM 640 N N . ARG A 1 82 ? -0.206 -3.885 -11.037 1.00 97.81 82 ARG A N 1
ATOM 641 C CA . ARG A 1 82 ? -0.815 -4.679 -9.964 1.00 97.81 82 ARG A CA 1
ATOM 642 C C . ARG A 1 82 ? -0.746 -3.927 -8.639 1.00 97.81 82 ARG A C 1
ATOM 644 O O . ARG A 1 82 ? -1.782 -3.717 -8.013 1.00 97.81 82 ARG A O 1
ATOM 651 N N . PHE A 1 83 ? 0.426 -3.402 -8.289 1.00 97.25 83 PHE A N 1
ATOM 652 C CA . PHE A 1 83 ? 0.629 -2.616 -7.073 1.00 97.25 83 PHE A CA 1
ATOM 653 C C . PHE A 1 83 ? -0.313 -1.408 -6.999 1.00 97.25 83 PHE A C 1
ATOM 655 O O . PHE A 1 83 ? -0.994 -1.192 -5.998 1.00 97.25 83 PHE A O 1
ATOM 662 N N . ARG A 1 84 ? -0.435 -0.629 -8.084 1.00 96.88 84 ARG A N 1
ATOM 663 C CA . ARG A 1 84 ? -1.349 0.528 -8.126 1.00 96.88 84 ARG A CA 1
ATOM 664 C C . ARG A 1 84 ? -2.815 0.126 -7.973 1.00 96.88 84 ARG A C 1
ATOM 666 O O . ARG A 1 84 ? -3.586 0.862 -7.347 1.00 96.88 84 ARG A O 1
ATOM 673 N N . ALA A 1 85 ? -3.213 -1.002 -8.561 1.00 97.81 85 ALA A N 1
ATOM 674 C CA . ALA A 1 85 ? -4.569 -1.523 -8.437 1.00 97.81 85 ALA A CA 1
ATOM 675 C C . ALA A 1 85 ? -4.865 -1.953 -6.993 1.00 97.81 85 ALA A C 1
ATOM 677 O O . ALA A 1 85 ? -5.896 -1.554 -6.439 1.00 97.81 85 ALA A O 1
ATOM 678 N N . ASP A 1 86 ? -3.937 -2.674 -6.364 1.00 98.06 86 ASP A N 1
ATOM 679 C CA . ASP A 1 86 ? -4.046 -3.089 -4.968 1.00 98.06 86 ASP A CA 1
ATOM 680 C C . ASP A 1 86 ? -4.058 -1.899 -4.022 1.00 98.06 86 ASP A C 1
ATOM 682 O O . ASP A 1 86 ? -4.991 -1.781 -3.232 1.00 98.06 86 ASP A O 1
ATOM 686 N N . TYR A 1 87 ? -3.141 -0.942 -4.173 1.00 97.38 87 TYR A N 1
ATOM 687 C CA . TYR A 1 87 ? -3.160 0.301 -3.403 1.00 97.38 87 TYR A CA 1
ATOM 688 C C . TYR A 1 87 ? -4.529 0.993 -3.488 1.00 97.38 87 TYR A C 1
ATOM 690 O O . TYR A 1 87 ? -5.116 1.359 -2.468 1.00 97.38 87 TYR A O 1
ATOM 698 N N . LYS A 1 88 ? -5.100 1.143 -4.693 1.00 97.31 88 LYS A N 1
ATOM 699 C CA . LYS A 1 88 ? -6.413 1.789 -4.880 1.00 97.31 88 LYS A CA 1
ATOM 700 C C . LYS A 1 88 ? -7.549 1.005 -4.215 1.00 97.31 88 LYS A C 1
ATOM 702 O O . LYS A 1 88 ? -8.490 1.618 -3.701 1.00 97.31 88 LYS A O 1
ATOM 707 N N . ARG A 1 89 ? -7.490 -0.327 -4.253 1.00 97.75 89 ARG A N 1
ATOM 708 C CA . ARG A 1 89 ? -8.473 -1.230 -3.641 1.00 97.75 89 ARG A CA 1
ATOM 709 C C . ARG A 1 89 ? -8.371 -1.208 -2.114 1.00 97.75 89 ARG A C 1
ATOM 711 O O . ARG A 1 89 ? -9.374 -0.950 -1.450 1.00 97.75 89 ARG A O 1
ATOM 718 N N . LEU A 1 90 ? -7.175 -1.418 -1.572 1.00 97.81 90 LEU A N 1
ATOM 719 C CA . LEU A 1 90 ? -6.883 -1.547 -0.142 1.00 97.81 90 LEU A CA 1
ATOM 720 C C . LEU A 1 90 ? -6.989 -0.215 0.601 1.00 97.81 90 LEU A C 1
ATOM 722 O O . LEU A 1 90 ? -7.473 -0.177 1.729 1.00 97.81 90 LEU A O 1
ATOM 726 N N . LYS A 1 91 ? -6.690 0.912 -0.056 1.00 95.69 91 LYS A N 1
ATOM 727 C CA . LYS A 1 91 ? -6.900 2.255 0.510 1.00 95.69 91 LYS A CA 1
ATOM 728 C C . LYS A 1 91 ? -8.326 2.491 1.010 1.00 95.69 91 LYS A C 1
ATOM 730 O O . LYS A 1 91 ? -8.527 3.238 1.963 1.00 95.69 91 LYS A O 1
ATOM 735 N N . LYS A 1 92 ? -9.323 1.855 0.388 1.00 96.38 92 LYS A N 1
ATOM 736 C CA . LYS A 1 92 ? -10.730 1.949 0.811 1.00 96.38 92 LYS A CA 1
ATOM 737 C C . LYS A 1 92 ? -11.028 1.155 2.090 1.00 96.38 92 LYS A C 1
ATOM 739 O O . LYS A 1 92 ? -12.056 1.394 2.712 1.00 96.38 92 LYS A O 1
ATOM 744 N N . GLN A 1 93 ? -10.150 0.232 2.478 1.00 96.81 93 GLN A N 1
ATOM 745 C CA . GLN A 1 93 ? -10.324 -0.670 3.620 1.00 96.81 93 GLN A CA 1
ATOM 746 C C . GLN A 1 93 ? -9.664 -0.147 4.904 1.00 96.81 93 GLN A C 1
ATOM 748 O O . GLN A 1 93 ? -10.010 -0.609 5.987 1.00 96.81 93 GLN A O 1
ATOM 753 N N . ILE A 1 94 ? -8.792 0.865 4.807 1.00 96.44 94 ILE A N 1
ATOM 754 C CA . ILE A 1 94 ? -8.020 1.430 5.931 1.00 96.44 94 ILE A CA 1
ATOM 755 C C . ILE A 1 94 ? -8.893 1.732 7.154 1.00 96.44 94 ILE A C 1
ATOM 757 O O . ILE A 1 94 ? -8.570 1.328 8.266 1.00 96.44 94 ILE A O 1
ATOM 761 N N . ALA A 1 95 ? -10.016 2.431 6.966 1.00 94.88 95 ALA A N 1
ATOM 762 C CA . ALA A 1 95 ? -10.874 2.823 8.085 1.00 94.88 95 ALA A CA 1
ATOM 763 C C . ALA A 1 95 ? -11.465 1.608 8.821 1.00 94.88 95 ALA A C 1
ATOM 765 O O . ALA A 1 95 ? -11.517 1.593 10.052 1.00 94.88 95 ALA A O 1
ATOM 766 N N . ALA A 1 96 ? -11.877 0.582 8.070 1.00 96.38 96 ALA A N 1
ATOM 767 C CA . ALA A 1 96 ? -12.403 -0.655 8.635 1.00 96.38 96 ALA A CA 1
ATOM 768 C C . ALA A 1 96 ? -11.308 -1.444 9.367 1.00 96.38 96 ALA A C 1
ATOM 770 O O . ALA A 1 96 ? -11.549 -1.934 10.470 1.00 96.38 96 ALA A O 1
ATOM 771 N N . HIS A 1 97 ? -10.103 -1.497 8.796 1.00 96.38 97 HIS A N 1
ATOM 772 C CA . HIS A 1 97 ? -8.943 -2.163 9.389 1.00 96.38 97 HIS A CA 1
ATOM 773 C C . HIS A 1 97 ? -8.541 -1.534 10.729 1.00 96.38 97 HIS A C 1
ATOM 775 O O . HIS A 1 97 ? -8.494 -2.222 11.747 1.00 96.38 97 HIS A O 1
ATOM 781 N N . ILE A 1 98 ? -8.398 -0.205 10.777 1.00 95.06 98 ILE A N 1
ATOM 782 C CA . ILE A 1 98 ? -8.094 0.530 12.019 1.00 95.06 98 ILE A CA 1
ATOM 783 C C . ILE A 1 98 ? -9.173 0.283 13.083 1.00 95.06 98 ILE A C 1
ATOM 785 O O . ILE A 1 98 ? -8.868 0.083 14.261 1.00 95.06 98 ILE A O 1
ATOM 789 N N . ALA A 1 99 ? -10.451 0.296 12.696 1.00 94.38 99 ALA A N 1
ATOM 790 C CA . ALA A 1 99 ? -11.544 0.032 13.627 1.00 94.38 99 ALA A CA 1
ATOM 791 C C . ALA A 1 99 ? -11.495 -1.403 14.184 1.00 94.38 99 ALA A C 1
ATOM 793 O O . ALA A 1 99 ? -11.754 -1.604 15.373 1.00 94.38 99 ALA A O 1
ATOM 794 N N . ALA A 1 100 ? -11.149 -2.389 13.352 1.00 93.25 100 ALA A N 1
ATOM 795 C CA . ALA A 1 100 ? -10.988 -3.778 13.770 1.00 93.25 100 ALA A CA 1
ATOM 796 C C . ALA A 1 100 ? -9.829 -3.941 14.765 1.00 93.25 100 ALA A C 1
ATOM 798 O O . ALA A 1 100 ? -10.016 -4.553 15.817 1.00 93.25 100 ALA A O 1
ATOM 799 N N . GLN A 1 101 ? -8.680 -3.316 14.500 1.00 90.88 101 GLN A N 1
ATOM 800 C CA . GLN A 1 101 ? -7.527 -3.338 15.405 1.00 90.88 101 GLN A CA 1
ATOM 801 C C . GLN A 1 101 ? -7.837 -2.711 16.764 1.00 90.88 101 GLN A C 1
ATOM 803 O O . GLN A 1 101 ? -7.526 -3.291 17.801 1.00 90.88 101 GLN A O 1
ATOM 808 N N . ARG A 1 102 ? -8.520 -1.559 16.783 1.00 90.31 102 ARG A N 1
ATOM 809 C CA . ARG A 1 102 ? -8.936 -0.910 18.038 1.00 90.31 102 ARG A CA 1
ATOM 810 C C . ARG A 1 102 ? -9.858 -1.799 18.870 1.00 90.31 102 ARG A C 1
ATOM 812 O O . ARG A 1 102 ? -9.706 -1.862 20.086 1.00 90.31 102 ARG A O 1
ATOM 819 N N . LYS A 1 103 ? -10.794 -2.506 18.225 1.00 88.88 103 LYS A N 1
ATOM 820 C CA . LYS A 1 103 ? -11.669 -3.476 18.902 1.00 88.88 103 LYS A CA 1
ATOM 821 C C . LYS A 1 103 ? -10.883 -4.660 19.462 1.00 88.88 103 LYS A C 1
ATOM 823 O O . LYS A 1 103 ? -11.162 -5.086 20.578 1.00 88.88 103 LYS A O 1
ATOM 828 N N . ALA A 1 104 ? -9.918 -5.182 18.706 1.00 85.62 104 ALA A N 1
ATOM 829 C CA . ALA A 1 104 ? -9.070 -6.282 19.154 1.00 85.62 104 ALA A CA 1
ATOM 830 C C . ALA A 1 104 ? -8.217 -5.880 20.368 1.00 85.62 104 ALA A C 1
ATOM 832 O O . ALA A 1 104 ? -8.213 -6.598 21.364 1.00 85.62 104 ALA A O 1
ATOM 833 N N . ALA A 1 105 ? -7.586 -4.703 20.326 1.00 81.12 105 ALA A N 1
ATOM 834 C CA . ALA A 1 105 ? -6.788 -4.174 21.431 1.00 81.12 105 ALA A CA 1
ATOM 835 C C . ALA A 1 105 ? -7.623 -3.961 22.705 1.00 81.12 105 ALA A C 1
ATOM 837 O O . ALA A 1 105 ? -7.220 -4.391 23.781 1.00 81.12 105 ALA A O 1
ATOM 838 N N . ALA A 1 106 ? -8.826 -3.388 22.585 1.00 79.44 106 ALA A N 1
ATOM 839 C CA . ALA A 1 106 ? -9.722 -3.184 23.727 1.00 79.44 106 ALA A CA 1
ATOM 840 C C . ALA A 1 106 ? -10.173 -4.499 24.392 1.00 79.44 106 ALA A C 1
ATOM 842 O O . ALA A 1 106 ? -10.435 -4.527 25.592 1.00 79.44 106 ALA A O 1
ATOM 843 N N . LYS A 1 107 ? -10.255 -5.593 23.623 1.00 72.62 107 LYS A N 1
ATOM 844 C CA . LYS A 1 107 ? -10.632 -6.923 24.124 1.00 72.62 107 LYS A CA 1
ATOM 845 C C . LYS A 1 107 ? -9.483 -7.646 24.836 1.00 72.62 107 LYS A C 1
ATOM 847 O O . LYS A 1 107 ? -9.741 -8.581 25.576 1.00 72.62 107 LYS A O 1
ATOM 852 N N . GLN A 1 108 ? -8.234 -7.244 24.603 1.00 66.69 108 GLN A N 1
ATOM 853 C CA . GLN A 1 108 ? -7.059 -7.817 25.276 1.00 66.69 108 GLN A CA 1
ATOM 854 C C . GLN A 1 108 ? -6.800 -7.188 26.653 1.00 66.69 108 GLN A C 1
ATOM 856 O O . GLN A 1 108 ? -6.060 -7.749 27.454 1.00 66.69 108 GLN A O 1
ATOM 861 N N . THR A 1 109 ? -7.401 -6.030 26.926 1.00 59.75 109 THR A N 1
ATOM 862 C CA . THR A 1 109 ? -7.266 -5.283 28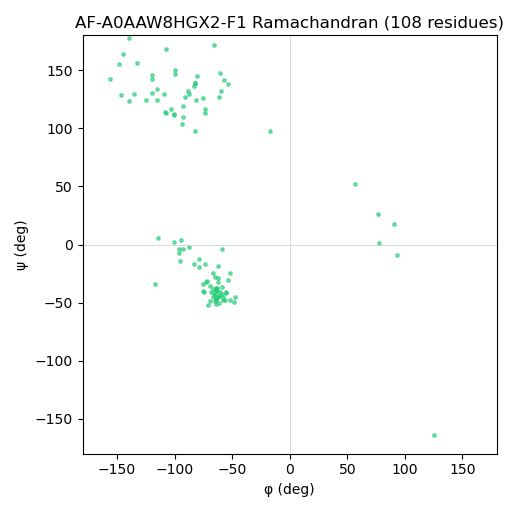.188 1.00 59.75 109 THR A CA 1
ATOM 863 C C . THR A 1 109 ? -8.445 -5.462 29.153 1.00 59.75 109 THR A C 1
ATOM 865 O O . THR A 1 109 ? -8.464 -4.807 30.193 1.00 59.75 109 THR A O 1
ATOM 868 N N . ALA A 1 110 ? -9.431 -6.292 28.801 1.00 52.59 110 ALA A N 1
ATOM 869 C CA . ALA A 1 110 ? -10.628 -6.591 29.592 1.00 52.59 110 ALA A CA 1
ATOM 870 C C . ALA A 1 110 ? -10.622 -8.060 30.024 1.00 52.59 110 ALA A C 1
ATOM 872 O O . ALA A 1 110 ? -11.043 -8.326 31.170 1.00 52.59 110 ALA A O 1
#

Sequence (110 aa):
MKLSRQTTNDTAVIEGTRSHFWGRSLYFIIENAPRAHLVAIDELLDAAGWESDHCPNYEDDDAFGHAGYSCGYMIEIDDVARFRADYKRLKKQIAAHIAAQRKAAAKQTA